Protein AF-A0A927X2K0-F1 (afdb_monomer)

Radius of gyration: 13.2 Å; Cα contacts (8 Å, |Δi|>4): 54; chains: 1; bounding box: 34×16×42 Å

Secondary structure (DSSP, 8-state):
-HHHHHHHHHHHHHHHHHHHHHHHHHHHHGGGT-----SHHHHHHHHHHSHHHHHHHHHHHH-

Mean predicted aligned error: 4.06 Å

Structure (mmCIF, N/CA/C/O backbone):
data_AF-A0A927X2K0-F1
#
_entry.id   AF-A0A927X2K0-F1
#
loop_
_atom_site.group_PDB
_atom_site.id
_atom_site.type_symbol
_atom_site.label_atom_id
_atom_site.label_alt_id
_atom_site.label_comp_id
_atom_site.label_asym_id
_atom_site.label_entity_id
_atom_site.label_seq_id
_atom_site.pdbx_PDB_ins_code
_atom_site.Cartn_x
_atom_site.Cartn_y
_atom_site.Cartn_z
_atom_site.occupancy
_atom_site.B_iso_or_equiv
_atom_site.auth_seq_id
_atom_site.auth_comp_id
_atom_site.auth_asym_id
_atom_site.auth_atom_id
_atom_site.pdbx_PDB_model_n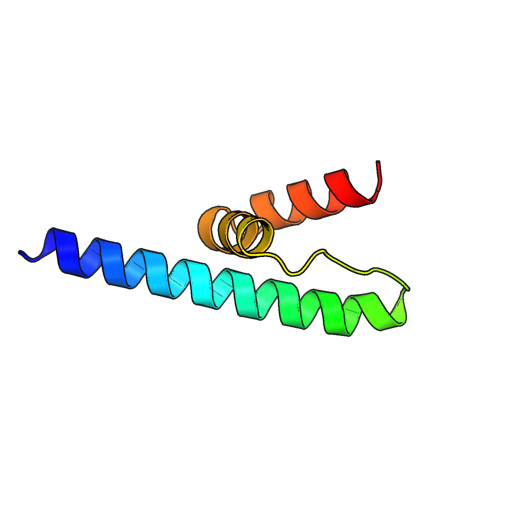um
ATOM 1 N N . MET A 1 1 ? 13.760 -5.655 -25.319 1.00 62.03 1 MET A N 1
ATOM 2 C CA . MET A 1 1 ? 13.839 -6.543 -24.131 1.00 62.03 1 MET A CA 1
ATOM 3 C C . MET A 1 1 ? 14.018 -5.782 -22.806 1.00 62.03 1 MET A C 1
ATOM 5 O O . MET A 1 1 ? 13.297 -6.069 -21.861 1.00 62.03 1 MET A O 1
ATOM 9 N N . VAL A 1 2 ? 14.891 -4.765 -22.726 1.00 77.19 2 VAL A N 1
ATOM 10 C CA . VAL A 1 2 ? 15.186 -4.019 -21.473 1.00 77.19 2 VAL A CA 1
ATOM 11 C C . VAL A 1 2 ? 13.977 -3.279 -20.867 1.00 77.19 2 VAL A C 1
ATOM 13 O O . VAL A 1 2 ? 13.828 -3.232 -19.649 1.00 77.19 2 VAL A O 1
ATOM 16 N N . ILE A 1 3 ? 13.093 -2.715 -21.696 1.00 84.81 3 ILE A N 1
ATOM 17 C CA . ILE A 1 3 ? 11.930 -1.932 -21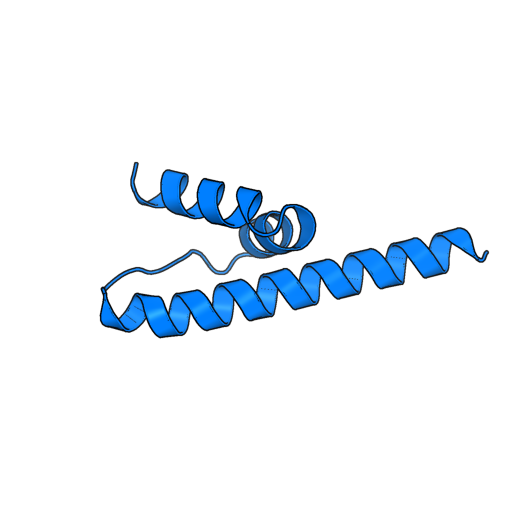.233 1.00 84.81 3 ILE A CA 1
ATOM 18 C C . ILE A 1 3 ? 10.900 -2.825 -20.529 1.00 84.81 3 ILE A C 1
ATOM 20 O O . ILE A 1 3 ? 10.403 -2.474 -19.464 1.00 84.81 3 ILE A O 1
ATOM 24 N N . PHE A 1 4 ? 10.643 -4.015 -21.074 1.00 88.31 4 PHE A N 1
ATOM 25 C CA . PHE A 1 4 ? 9.682 -4.966 -20.515 1.00 88.31 4 PHE A CA 1
ATOM 26 C C . PHE A 1 4 ? 10.074 -5.413 -19.098 1.00 88.31 4 PHE A C 1
ATOM 28 O O . PHE A 1 4 ? 9.259 -5.373 -18.179 1.00 88.31 4 PHE A O 1
ATOM 35 N N . MET A 1 5 ? 11.359 -5.714 -18.886 1.00 92.12 5 MET A N 1
ATOM 36 C CA . MET A 1 5 ? 11.897 -6.056 -17.564 1.00 92.12 5 MET A CA 1
ATOM 37 C C . MET A 1 5 ? 11.732 -4.904 -16.553 1.00 92.12 5 MET A C 1
ATOM 39 O O . MET A 1 5 ? 11.417 -5.133 -15.384 1.00 92.12 5 MET A O 1
ATOM 43 N N . LYS A 1 6 ? 11.914 -3.649 -16.996 1.00 91.62 6 LYS A N 1
ATOM 44 C CA . LYS A 1 6 ? 11.716 -2.463 -16.145 1.00 91.62 6 LYS A CA 1
ATOM 45 C C . LYS A 1 6 ? 10.255 -2.302 -15.724 1.00 91.62 6 LYS A C 1
ATOM 47 O O . LYS A 1 6 ? 10.008 -1.995 -14.560 1.00 91.62 6 LYS A O 1
ATOM 52 N N . ILE A 1 7 ? 9.312 -2.542 -16.636 1.00 91.38 7 ILE A N 1
ATOM 53 C CA . ILE A 1 7 ? 7.873 -2.470 -16.348 1.00 91.38 7 ILE A CA 1
ATOM 54 C C . ILE A 1 7 ? 7.490 -3.532 -15.317 1.00 91.38 7 ILE A C 1
ATOM 56 O O . ILE A 1 7 ? 6.901 -3.191 -14.296 1.00 91.38 7 ILE A O 1
ATOM 60 N N . ILE A 1 8 ? 7.896 -4.791 -15.514 1.00 92.75 8 ILE A N 1
ATOM 61 C CA . ILE A 1 8 ? 7.600 -5.875 -14.561 1.00 92.75 8 ILE A CA 1
ATOM 62 C C . ILE A 1 8 ? 8.144 -5.543 -13.172 1.00 92.75 8 ILE A C 1
ATOM 64 O O . ILE A 1 8 ? 7.422 -5.648 -12.181 1.00 92.75 8 ILE A O 1
ATOM 68 N N . LYS A 1 9 ? 9.400 -5.087 -13.092 1.00 93.31 9 LYS A N 1
ATOM 69 C CA . LYS A 1 9 ? 10.015 -4.695 -11.819 1.00 93.31 9 LYS A CA 1
ATOM 70 C C . LYS A 1 9 ? 9.244 -3.561 -11.140 1.00 93.31 9 LYS A C 1
ATOM 72 O O . LYS A 1 9 ? 9.101 -3.571 -9.918 1.00 93.31 9 LYS A O 1
ATOM 77 N N . TYR A 1 10 ? 8.761 -2.592 -11.914 1.00 92.69 10 TYR A N 1
ATOM 78 C CA . TYR A 1 10 ? 7.957 -1.493 -11.391 1.00 92.69 10 TYR A CA 1
ATOM 79 C C . TYR A 1 10 ? 6.616 -1.990 -10.843 1.00 92.69 10 TYR A C 1
ATOM 81 O O . TYR A 1 10 ? 6.294 -1.697 -9.695 1.00 92.69 10 TYR A O 1
ATOM 89 N N . VAL A 1 11 ? 5.888 -2.804 -11.613 1.00 92.50 11 VAL A N 1
ATOM 90 C CA . VAL A 1 11 ? 4.598 -3.382 -11.204 1.00 92.50 11 VAL A CA 1
ATOM 91 C C . VAL A 1 11 ? 4.749 -4.197 -9.921 1.00 92.50 11 VAL A C 1
ATOM 93 O O . VAL A 1 11 ? 4.006 -3.977 -8.968 1.00 92.50 11 VAL A O 1
ATOM 96 N N . PHE A 1 12 ? 5.757 -5.071 -9.845 1.00 94.50 12 PHE A N 1
ATOM 97 C CA . PHE A 1 12 ? 6.028 -5.850 -8.635 1.00 94.50 12 PHE A CA 1
ATOM 98 C C . PHE A 1 12 ? 6.322 -4.962 -7.426 1.00 94.50 12 PHE A C 1
ATOM 100 O O . PHE A 1 12 ? 5.791 -5.196 -6.342 1.00 94.50 12 PHE A O 1
ATOM 107 N N . LYS A 1 13 ? 7.140 -3.917 -7.605 1.00 93.50 13 LYS A N 1
ATOM 108 C CA . LYS A 1 13 ? 7.464 -2.977 -6.528 1.00 93.50 13 LYS A CA 1
ATOM 109 C C . LYS A 1 13 ? 6.225 -2.212 -6.057 1.00 93.50 13 LYS A C 1
ATOM 111 O O . LYS A 1 13 ? 6.063 -2.020 -4.855 1.00 93.50 13 LYS A O 1
ATOM 116 N N . SER A 1 14 ? 5.357 -1.805 -6.979 1.00 93.31 14 SER A N 1
ATOM 117 C CA . SER A 1 14 ? 4.089 -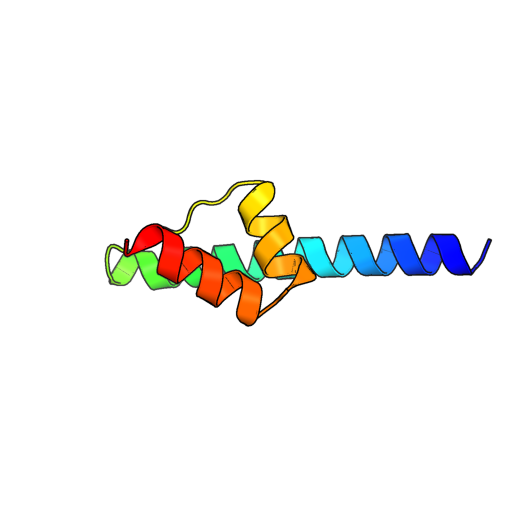1.145 -6.667 1.00 93.31 14 SER A CA 1
ATOM 118 C C . SER A 1 14 ? 3.136 -2.067 -5.913 1.00 93.31 14 SER A C 1
ATOM 120 O O . SER A 1 14 ? 2.616 -1.665 -4.878 1.00 93.31 14 SER A O 1
ATOM 122 N N . ILE A 1 15 ? 2.960 -3.316 -6.354 1.00 94.88 15 ILE A N 1
ATOM 123 C CA . ILE A 1 15 ? 2.122 -4.299 -5.648 1.00 94.88 15 ILE A CA 1
A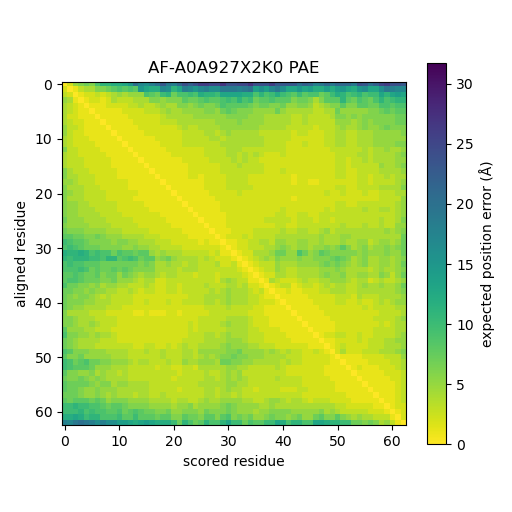TOM 124 C C . ILE A 1 15 ? 2.659 -4.540 -4.235 1.00 94.88 15 ILE A C 1
ATOM 126 O O . ILE A 1 15 ? 1.899 -4.453 -3.273 1.00 94.88 15 ILE A O 1
ATOM 130 N N . LEU A 1 16 ? 3.969 -4.771 -4.095 1.00 95.44 16 LEU A N 1
ATOM 131 C CA . LEU A 1 16 ? 4.609 -4.967 -2.793 1.00 95.44 16 LEU A CA 1
ATOM 132 C C . LEU A 1 16 ? 4.361 -3.767 -1.868 1.00 95.44 16 LEU A C 1
ATOM 134 O O . LEU A 1 16 ? 4.008 -3.939 -0.704 1.00 95.44 16 LEU A O 1
ATOM 138 N N . PHE A 1 17 ? 4.499 -2.549 -2.398 1.00 94.50 17 PHE A N 1
ATOM 139 C CA . PHE A 1 17 ? 4.243 -1.327 -1.644 1.00 94.50 17 PHE A CA 1
ATOM 140 C C . PHE A 1 17 ? 2.778 -1.220 -1.205 1.00 94.50 17 PHE A C 1
ATOM 142 O O . PHE A 1 17 ? 2.518 -0.918 -0.043 1.00 94.50 17 PHE A O 1
ATOM 149 N N . GLY A 1 18 ? 1.826 -1.504 -2.099 1.00 93.69 18 GLY A N 1
ATOM 150 C CA . GLY A 1 18 ? 0.395 -1.487 -1.788 1.00 93.69 18 GLY A CA 1
ATOM 151 C C . GLY A 1 18 ? 0.022 -2.498 -0.705 1.00 93.69 18 GLY A C 1
ATOM 152 O O . GLY A 1 18 ? -0.642 -2.135 0.263 1.00 93.69 18 GLY A O 1
ATOM 153 N N . VAL A 1 19 ? 0.521 -3.734 -0.820 1.00 95.69 19 VAL A N 1
ATOM 154 C CA . VAL A 1 19 ? 0.328 -4.809 0.168 1.00 95.69 19 VAL A CA 1
ATOM 155 C C . VAL A 1 19 ? 0.856 -4.396 1.538 1.00 95.69 19 VAL A C 1
ATOM 157 O O . VAL A 1 19 ? 0.113 -4.448 2.515 1.00 95.69 19 VAL A O 1
ATOM 160 N N . LEU A 1 20 ? 2.117 -3.959 1.613 1.00 95.81 20 LEU A N 1
ATOM 161 C CA . LEU A 1 20 ? 2.750 -3.579 2.878 1.00 95.81 20 LEU A CA 1
ATOM 162 C C . LEU A 1 20 ? 2.042 -2.393 3.528 1.00 95.81 20 LEU A C 1
ATOM 164 O O . LEU A 1 20 ? 1.775 -2.408 4.726 1.00 95.81 20 LEU A O 1
ATOM 168 N N . THR A 1 21 ? 1.705 -1.383 2.731 1.00 93.50 21 THR A N 1
ATOM 169 C CA . THR A 1 21 ? 1.055 -0.168 3.224 1.00 93.50 21 THR A CA 1
ATOM 170 C C . THR A 1 21 ? -0.332 -0.479 3.777 1.00 93.50 21 THR A C 1
ATOM 172 O O . THR A 1 21 ? -0.646 -0.087 4.898 1.00 93.50 21 THR A O 1
ATOM 175 N N . LEU A 1 22 ? -1.150 -1.232 3.035 1.00 93.56 22 LEU A N 1
ATOM 176 C CA . LEU A 1 22 ? -2.477 -1.633 3.501 1.00 93.56 22 LEU A CA 1
ATOM 177 C C . LEU A 1 22 ? -2.411 -2.554 4.720 1.00 93.56 22 LEU A C 1
ATOM 179 O O . LEU A 1 22 ? -3.250 -2.423 5.604 1.00 93.56 22 LEU A O 1
ATOM 183 N N . LEU A 1 23 ?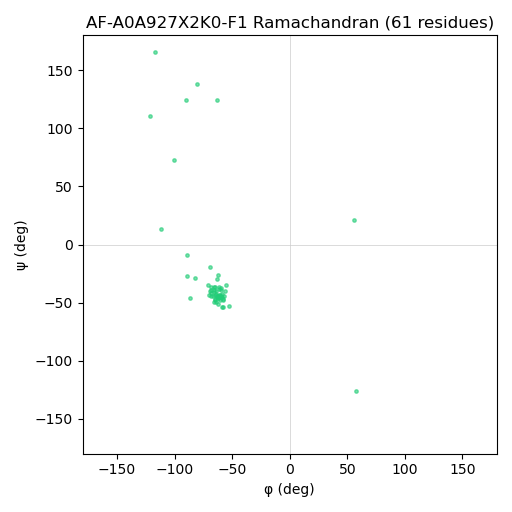 -1.421 -3.449 4.800 1.00 94.31 23 LEU A N 1
ATOM 184 C CA . LEU A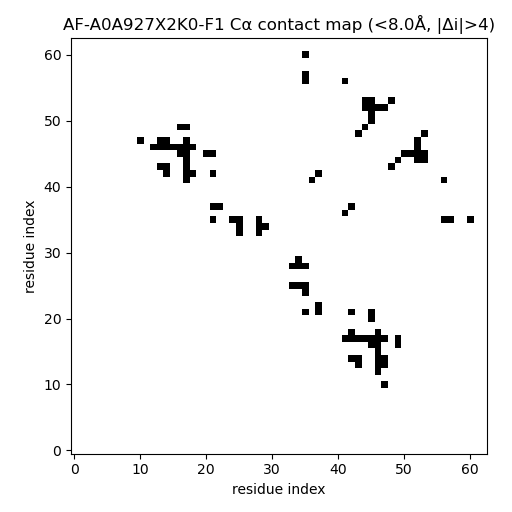 1 23 ? -1.217 -4.299 5.976 1.00 94.31 23 LEU A CA 1
ATOM 185 C C . LEU A 1 23 ? -0.911 -3.464 7.216 1.00 94.31 23 LEU A C 1
ATOM 187 O O . LEU A 1 23 ? -1.579 -3.618 8.234 1.00 94.31 23 LEU A O 1
ATOM 191 N N . ILE A 1 24 ? 0.066 -2.560 7.120 1.00 93.44 24 ILE A N 1
ATOM 192 C CA . ILE A 1 24 ? 0.464 -1.693 8.234 1.00 93.44 24 ILE A CA 1
ATOM 193 C C . ILE A 1 24 ? -0.720 -0.838 8.686 1.00 93.44 24 ILE A C 1
ATOM 195 O O . ILE A 1 24 ? -0.995 -0.753 9.881 1.00 93.44 24 ILE A O 1
ATOM 199 N N . ILE A 1 25 ? -1.458 -0.243 7.748 1.00 91.56 25 ILE A N 1
ATOM 200 C CA . ILE A 1 25 ? -2.592 0.612 8.106 1.00 91.56 25 ILE A CA 1
ATOM 201 C C . ILE A 1 25 ? -3.755 -0.203 8.656 1.00 91.56 25 ILE A C 1
ATOM 203 O O . ILE A 1 25 ? -4.405 0.279 9.569 1.00 91.56 25 ILE A O 1
ATOM 207 N N . ASN A 1 26 ? -4.012 -1.424 8.185 1.00 91.69 26 ASN A N 1
ATOM 208 C CA . ASN A 1 26 ? -5.030 -2.278 8.803 1.00 91.69 26 ASN A CA 1
ATOM 209 C C . ASN A 1 26 ? -4.649 -2.700 10.224 1.00 91.69 26 ASN A C 1
ATOM 211 O O . ASN A 1 26 ? -5.512 -2.709 11.098 1.00 91.69 26 ASN A O 1
ATOM 215 N N . LEU A 1 27 ? -3.371 -3.000 10.472 1.00 93.44 27 LEU A N 1
ATOM 216 C CA . LEU A 1 27 ? -2.881 -3.305 11.818 1.00 93.44 27 LEU A CA 1
ATOM 217 C C . LEU A 1 27 ? -3.039 -2.103 12.758 1.00 93.44 27 LEU A C 1
ATOM 219 O O . LEU A 1 27 ? -3.514 -2.259 13.877 1.00 93.44 27 LEU A O 1
ATOM 223 N N . ILE A 1 28 ? -2.690 -0.898 12.299 1.00 91.69 28 ILE A N 1
ATOM 224 C CA . ILE A 1 28 ? -2.863 0.335 13.083 1.00 91.69 28 ILE A CA 1
ATOM 225 C C . ILE A 1 28 ? -4.352 0.687 13.228 1.00 91.69 28 ILE A C 1
ATOM 227 O O . ILE A 1 28 ? -4.819 1.044 14.305 1.00 91.69 28 ILE A O 1
ATOM 231 N N . GLY A 1 29 ? -5.115 0.566 12.147 1.00 88.25 29 GLY A N 1
ATOM 232 C CA . GLY A 1 29 ? -6.536 0.890 12.072 1.00 88.25 29 GLY A CA 1
ATOM 233 C C . GLY A 1 29 ? -7.385 0.020 12.988 1.00 88.25 29 GLY A C 1
ATOM 234 O O . GLY A 1 29 ? -8.363 0.513 13.548 1.00 88.25 29 GLY A O 1
ATOM 235 N N . GLN A 1 30 ? -6.964 -1.222 13.246 1.00 88.25 30 GLN A N 1
ATOM 236 C CA . GLN A 1 30 ? -7.619 -2.105 14.207 1.00 88.25 30 GLN A CA 1
ATOM 237 C C . GLN A 1 30 ? -7.736 -1.474 15.606 1.00 88.25 30 GLN A C 1
ATOM 239 O O . GLN A 1 30 ? -8.761 -1.661 16.258 1.00 88.25 30 GLN A O 1
ATOM 244 N N . PHE A 1 31 ? -6.758 -0.670 16.043 1.00 91.19 31 PHE A N 1
ATOM 245 C CA . PHE A 1 31 ? -6.818 0.044 17.329 1.00 91.19 31 PHE A CA 1
ATOM 246 C C . PHE A 1 31 ? -7.869 1.166 17.360 1.00 91.19 31 PHE A C 1
ATOM 248 O O . PHE A 1 31 ? -8.303 1.571 18.434 1.00 91.19 31 PHE A O 1
ATOM 255 N N . PHE A 1 32 ? -8.304 1.643 16.192 1.00 87.56 32 PHE A N 1
ATOM 256 C CA . PHE A 1 32 ? -9.292 2.713 16.026 1.00 87.56 32 PHE A CA 1
ATOM 257 C C . PHE A 1 32 ? -10.618 2.208 15.432 1.00 87.56 32 PHE A C 1
ATOM 259 O O . PHE A 1 32 ? -11.430 3.013 14.985 1.00 87.56 32 PHE A O 1
ATOM 266 N N . ASN A 1 33 ? -10.844 0.886 15.389 1.00 84.69 33 ASN A N 1
ATOM 267 C CA . ASN A 1 33 ? -11.971 0.252 14.685 1.00 84.69 33 ASN A CA 1
ATOM 268 C C . ASN A 1 33 ? -12.074 0.601 13.182 1.00 84.69 33 ASN A C 1
ATOM 270 O O . ASN A 1 33 ? -13.125 0.422 12.568 1.00 84.69 33 ASN A O 1
ATOM 274 N N . LEU A 1 34 ? -10.977 1.038 12.563 1.00 83.00 34 LEU A N 1
ATOM 275 C CA . LEU A 1 34 ? -10.879 1.286 11.128 1.00 83.00 34 LEU A CA 1
ATOM 276 C C . LEU A 1 34 ? -10.420 0.016 10.409 1.00 83.00 34 LEU A C 1
ATOM 278 O O . LEU A 1 34 ? -9.365 -0.542 10.713 1.00 83.00 34 LEU A O 1
ATOM 282 N N . LYS A 1 35 ? -11.203 -0.429 9.423 1.00 84.50 35 LYS A N 1
ATOM 283 C CA . LYS A 1 35 ? -10.881 -1.581 8.572 1.00 84.50 35 LYS A CA 1
ATOM 284 C C . LYS A 1 35 ? -10.838 -1.139 7.116 1.00 84.50 35 LYS A C 1
ATOM 286 O O . LYS A 1 35 ? -11.872 -0.837 6.527 1.00 84.50 35 LYS A O 1
ATOM 291 N N . LEU A 1 36 ? -9.645 -1.121 6.532 1.00 85.19 36 LEU A N 1
ATOM 292 C CA . LEU A 1 36 ? -9.462 -0.910 5.103 1.00 85.19 36 LEU A CA 1
ATOM 293 C C . LEU A 1 36 ? -9.718 -2.213 4.333 1.00 85.19 36 LEU A C 1
ATOM 295 O O . LEU A 1 36 ? -9.230 -3.278 4.735 1.00 85.19 36 LEU A O 1
ATOM 299 N N . PRO A 1 37 ? -10.415 -2.153 3.186 1.00 87.50 37 PRO A N 1
ATOM 300 C CA . PRO A 1 37 ? -10.610 -3.309 2.335 1.00 87.50 37 PRO A CA 1
ATOM 301 C C . PRO A 1 37 ? -9.253 -3.775 1.810 1.00 87.50 37 PRO A C 1
ATOM 303 O O . PRO A 1 37 ? -8.511 -3.015 1.187 1.00 87.50 37 PR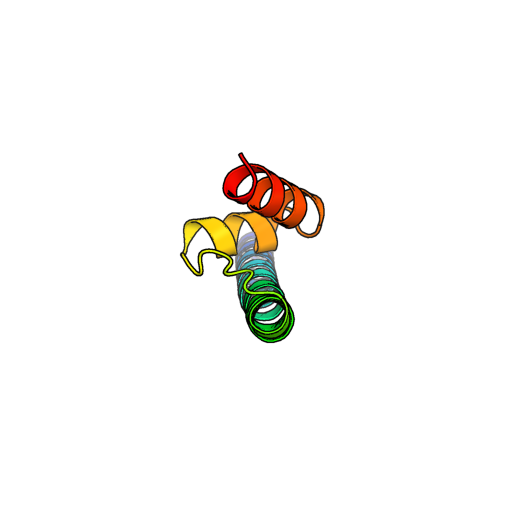O A O 1
ATOM 306 N N . PHE A 1 38 ? -8.932 -5.043 2.049 1.00 89.31 38 PHE A N 1
ATOM 307 C CA . PHE A 1 38 ? -7.705 -5.676 1.576 1.00 89.31 38 PHE A CA 1
ATOM 308 C C . PHE A 1 38 ? -8.011 -6.526 0.338 1.00 89.31 38 PHE A C 1
ATOM 310 O O . PHE A 1 38 ? -8.094 -7.750 0.400 1.00 89.31 38 PHE A O 1
ATOM 317 N N . SER A 1 39 ? -8.266 -5.859 -0.787 1.00 91.75 39 SER A N 1
ATOM 318 C CA . SER A 1 39 ? -8.608 -6.481 -2.065 1.00 91.75 39 SER A CA 1
ATOM 319 C C . SER A 1 39 ? -7.548 -6.166 -3.118 1.00 91.75 39 SER A C 1
ATOM 321 O O . SER A 1 39 ? -6.727 -5.264 -2.961 1.00 91.75 39 SER A O 1
ATOM 323 N N . ILE A 1 40 ? -7.576 -6.892 -4.236 1.00 91.06 40 ILE A N 1
ATOM 324 C CA . ILE A 1 40 ? -6.661 -6.643 -5.361 1.00 91.06 40 ILE A CA 1
ATOM 325 C C . ILE A 1 40 ? -6.775 -5.185 -5.834 1.00 91.06 40 ILE A C 1
ATOM 327 O O . ILE A 1 40 ? -5.765 -4.538 -6.097 1.00 91.06 40 ILE A O 1
ATOM 331 N N . LEU A 1 41 ? -7.996 -4.643 -5.883 1.00 90.19 41 LEU A N 1
ATOM 332 C CA . LEU A 1 41 ? -8.242 -3.267 -6.311 1.00 90.19 41 LEU A CA 1
ATOM 333 C C . LEU A 1 41 ? -7.630 -2.244 -5.353 1.00 90.19 41 LEU A C 1
ATOM 335 O O . LEU A 1 41 ? -6.992 -1.299 -5.814 1.00 90.19 41 LEU A O 1
ATOM 339 N N . SER A 1 42 ? -7.767 -2.435 -4.038 1.00 90.94 42 SER A N 1
ATOM 340 C CA . SER A 1 42 ? -7.172 -1.505 -3.077 1.00 90.94 42 SER A CA 1
ATOM 341 C C . SER A 1 42 ? -5.646 -1.575 -3.094 1.00 90.94 42 SER A C 1
ATOM 343 O O . SER A 1 42 ? -4.987 -0.536 -3.069 1.00 90.94 42 SER A O 1
ATOM 345 N N . ILE A 1 43 ? -5.072 -2.773 -3.235 1.00 93.56 43 ILE A N 1
ATOM 346 C CA . ILE A 1 43 ? -3.622 -2.968 -3.378 1.00 93.56 43 ILE A CA 1
ATOM 347 C C . ILE A 1 43 ? -3.096 -2.255 -4.623 1.00 93.56 43 ILE A C 1
ATOM 349 O O . ILE A 1 43 ? -2.060 -1.598 -4.551 1.00 93.56 43 ILE A O 1
ATOM 353 N N . LEU A 1 44 ? -3.794 -2.355 -5.756 1.00 92.94 44 LEU A N 1
ATOM 354 C CA . LEU A 1 44 ? -3.399 -1.661 -6.982 1.00 92.94 44 LEU A CA 1
ATOM 355 C C . LEU A 1 44 ? -3.527 -0.142 -6.827 1.00 92.94 44 LEU A C 1
ATOM 357 O O . LEU A 1 44 ? -2.596 0.580 -7.180 1.00 92.94 44 LEU A O 1
ATOM 361 N N . LEU A 1 45 ? -4.621 0.349 -6.242 1.00 92.38 45 LEU A N 1
ATOM 362 C CA . LEU A 1 45 ? -4.813 1.778 -5.990 1.00 92.38 45 LEU A CA 1
ATOM 363 C C . LEU A 1 45 ? -3.704 2.351 -5.100 1.00 92.38 45 LEU A C 1
ATOM 365 O O . LEU A 1 45 ? -3.020 3.291 -5.503 1.00 92.38 45 LEU A O 1
ATOM 369 N N . VAL A 1 46 ? -3.456 1.760 -3.929 1.00 94.06 46 VAL A N 1
ATOM 370 C CA . VAL A 1 46 ? -2.390 2.223 -3.020 1.00 94.06 46 VAL A CA 1
ATOM 371 C C . VAL A 1 46 ? -1.003 1.960 -3.601 1.00 94.06 46 VAL A C 1
ATOM 373 O O . VAL A 1 46 ? -0.099 2.774 -3.450 1.00 94.06 46 VAL A O 1
ATOM 376 N N . GLY A 1 47 ? -0.801 0.844 -4.292 1.00 91.00 47 GLY A N 1
ATOM 377 C CA . GLY A 1 47 ? 0.498 0.464 -4.838 1.00 91.00 47 GLY A CA 1
ATOM 378 C C . GLY A 1 47 ? 0.971 1.351 -5.989 1.00 91.00 47 GLY A C 1
ATOM 379 O O . GLY A 1 47 ? 2.155 1.695 -6.066 1.00 91.00 47 GLY A O 1
ATOM 380 N N . PHE A 1 48 ? 0.060 1.746 -6.881 1.00 92.75 48 PHE A N 1
ATOM 381 C CA . PHE A 1 48 ? 0.380 2.613 -8.018 1.00 92.75 48 PHE A CA 1
ATOM 382 C C . PHE A 1 48 ? 0.299 4.093 -7.657 1.00 92.75 48 PHE A C 1
ATOM 384 O O . PHE A 1 48 ? 1.229 4.842 -7.961 1.00 92.75 48 PHE A O 1
ATOM 391 N N . PHE A 1 49 ? -0.766 4.515 -6.971 1.00 92.00 49 PHE A N 1
ATOM 392 C CA . PHE A 1 49 ? -0.965 5.923 -6.634 1.00 92.00 49 PHE A CA 1
ATOM 393 C C . PHE A 1 49 ? -0.333 6.317 -5.296 1.00 92.00 49 PHE A C 1
ATOM 395 O O . PHE A 1 49 ? -0.238 7.502 -5.018 1.00 92.00 49 PHE A O 1
ATOM 402 N N . ARG A 1 50 ? 0.167 5.384 -4.476 1.00 89.44 50 ARG A N 1
ATOM 403 C CA . ARG A 1 50 ? 0.797 5.671 -3.170 1.00 89.44 50 ARG A CA 1
ATOM 404 C C . ARG A 1 50 ? -0.161 6.433 -2.241 1.00 89.44 50 ARG A C 1
ATOM 406 O O . ARG A 1 50 ? -1.281 5.988 -2.012 1.00 89.44 50 ARG A O 1
ATOM 413 N N . LEU A 1 51 ? 0.281 7.582 -1.722 1.00 86.81 51 LEU A N 1
ATOM 414 C CA . LEU A 1 51 ? -0.476 8.481 -0.847 1.00 86.81 51 LEU A CA 1
ATOM 415 C C . LEU A 1 51 ? -1.840 8.880 -1.436 1.00 86.81 51 LEU A C 1
ATOM 417 O O . LEU A 1 51 ? -2.836 8.657 -0.754 1.00 86.81 51 LEU A O 1
ATOM 421 N N . PRO A 1 52 ? -1.945 9.398 -2.678 1.00 88.38 52 PRO A N 1
ATOM 422 C CA . PRO A 1 52 ? -3.253 9.730 -3.240 1.00 88.38 52 PRO A CA 1
ATOM 423 C C . PRO A 1 52 ? -4.207 8.531 -3.334 1.00 88.38 52 PRO A C 1
ATOM 425 O O . PRO A 1 52 ? -5.391 8.684 -3.052 1.00 88.38 52 PRO A O 1
ATOM 428 N N . GLY A 1 53 ? -3.708 7.330 -3.653 1.00 89.38 53 GLY A N 1
ATOM 429 C CA . GLY A 1 53 ? -4.536 6.115 -3.691 1.00 89.38 53 GLY A CA 1
ATOM 430 C C . GLY A 1 53 ? -5.068 5.708 -2.316 1.00 89.38 53 GLY A C 1
ATOM 431 O O . GLY A 1 53 ? -6.208 5.270 -2.185 1.00 89.38 53 GLY A O 1
ATOM 432 N N . LEU A 1 54 ? -4.253 5.900 -1.281 1.00 88.88 54 LEU A N 1
ATOM 433 C CA . LEU A 1 54 ? -4.615 5.654 0.113 1.00 88.88 54 LEU A CA 1
ATOM 434 C C . LEU A 1 54 ? -5.665 6.658 0.604 1.00 88.88 54 LEU A C 1
ATOM 436 O O . LEU A 1 54 ? -6.655 6.254 1.208 1.00 88.88 54 LEU A O 1
ATOM 440 N N . ILE A 1 55 ? -5.493 7.945 0.291 1.00 88.88 55 ILE A N 1
ATOM 441 C CA . ILE A 1 55 ? -6.469 8.995 0.619 1.00 88.88 55 ILE A CA 1
ATOM 442 C C . ILE A 1 55 ? -7.811 8.701 -0.057 1.00 88.88 55 ILE A C 1
ATOM 444 O O . ILE A 1 55 ? -8.846 8.761 0.600 1.00 88.88 55 ILE A O 1
ATOM 448 N N . ALA A 1 56 ? -7.800 8.322 -1.338 1.00 88.44 56 ALA A N 1
ATOM 449 C CA . ALA A 1 56 ? -9.015 7.957 -2.062 1.00 88.44 56 ALA A CA 1
ATOM 450 C C . ALA A 1 56 ? -9.749 6.776 -1.404 1.00 88.44 56 ALA A C 1
ATOM 452 O O . ALA A 1 56 ? -10.967 6.822 -1.251 1.00 88.44 56 ALA A O 1
ATOM 453 N N . LEU A 1 57 ? -9.014 5.748 -0.963 1.00 88.44 57 LEU A N 1
ATOM 454 C CA . LEU A 1 57 ? -9.589 4.620 -0.224 1.00 88.44 57 LEU A CA 1
ATOM 455 C C . LEU A 1 57 ? -10.184 5.035 1.120 1.00 88.44 57 LEU A C 1
ATOM 457 O O . LEU A 1 57 ? -11.267 4.573 1.457 1.00 88.44 57 LEU A O 1
ATOM 461 N N . LEU A 1 58 ? -9.506 5.900 1.874 1.00 86.38 58 LEU A N 1
ATOM 462 C CA . LEU A 1 58 ? -10.032 6.405 3.142 1.00 86.38 58 LEU A CA 1
ATOM 463 C C . LEU A 1 58 ? -11.323 7.198 2.938 1.00 86.38 58 LEU A C 1
ATOM 465 O O . LEU A 1 58 ? -12.296 6.951 3.640 1.00 86.38 58 LEU A O 1
ATOM 469 N N . ILE A 1 59 ? -11.352 8.099 1.953 1.00 86.62 59 ILE A N 1
ATOM 470 C CA . ILE A 1 59 ? -12.555 8.870 1.609 1.00 86.62 59 ILE A CA 1
ATOM 471 C C . ILE A 1 59 ? -13.704 7.925 1.241 1.00 86.62 59 ILE A C 1
ATOM 473 O O . ILE A 1 59 ? -14.806 8.092 1.748 1.00 86.62 59 ILE A O 1
ATOM 477 N N . PHE A 1 60 ? -13.439 6.907 0.417 1.00 85.06 60 PHE A N 1
ATOM 478 C CA . PHE A 1 60 ? -14.448 5.932 -0.002 1.00 85.06 60 PHE A CA 1
ATOM 479 C C . PHE A 1 60 ? -15.043 5.115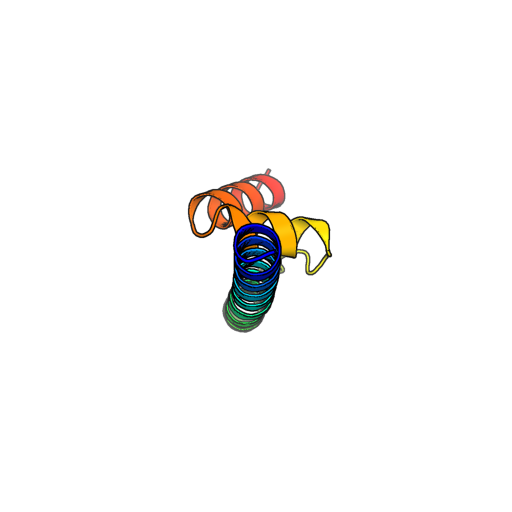 1.157 1.00 85.06 60 PHE A C 1
ATOM 481 O O . PHE A 1 60 ? -16.148 4.612 1.034 1.00 85.06 60 PHE A O 1
ATOM 488 N N . ILE A 1 61 ? -14.310 4.944 2.258 1.00 80.75 61 ILE A N 1
ATOM 489 C CA . ILE A 1 61 ? -14.767 4.175 3.429 1.00 80.75 61 ILE A CA 1
ATOM 490 C C . ILE A 1 61 ? -15.517 5.054 4.432 1.00 80.75 61 ILE A C 1
ATOM 492 O O . ILE A 1 61 ? -16.313 4.545 5.215 1.00 80.75 61 ILE A O 1
ATOM 496 N N . ILE A 1 62 ? -15.208 6.351 4.458 1.00 77.31 62 ILE A N 1
ATOM 497 C CA . ILE A 1 62 ? -15.818 7.317 5.378 1.00 77.31 62 ILE A CA 1
ATOM 498 C C . ILE A 1 62 ? -17.175 7.814 4.852 1.00 77.31 62 ILE A C 1
ATOM 500 O O . ILE A 1 62 ? -18.026 8.184 5.660 1.00 77.31 62 ILE A O 1
ATOM 504 N N . ILE A 1 63 ? -17.359 7.848 3.528 1.00 70.12 63 ILE A N 1
ATOM 505 C CA . ILE A 1 63 ? -18.624 8.191 2.851 1.00 70.12 63 ILE A CA 1
ATOM 506 C C . ILE A 1 63 ? -19.548 6.974 2.825 1.00 70.12 63 ILE A C 1
ATOM 508 O O . ILE A 1 63 ? -20.750 7.161 3.117 1.00 70.12 63 ILE A O 1
#

Solvent-accessible surface area (backbone atoms only — not comparable to full-atom values): 3439 Å² total; per-residue (Å²): 115,72,65,61,56,50,49,52,54,48,52,52,52,21,43,52,4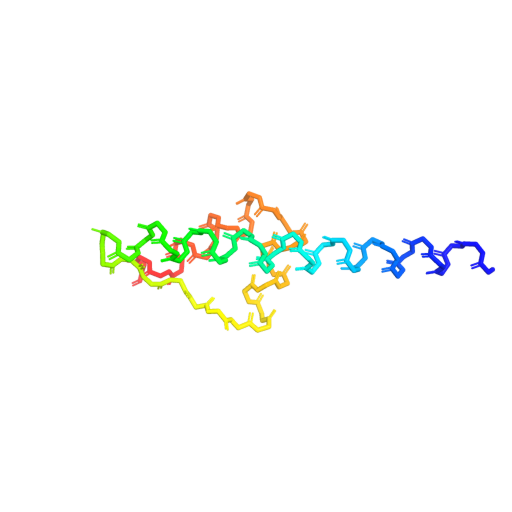9,9,49,53,51,53,50,52,47,35,62,58,22,55,81,71,79,40,80,69,77,91,43,73,66,46,24,48,37,22,17,72,51,38,69,64,26,44,51,52,51,52,52,66,70,73,107

Sequence (63 aa):
MVIFMKIIKYVFKSILFGVLTLLIINLIGQFFNLKLPFSILSILLVGFFRLPGLIALLIFIII

pLDDT: mean 89.37, std 5.89, range [62.03, 95.81]

Foldseek 3Di:
DVVVVVVVVLQVQLLVQLQVVLVVCCVVCVVVVDHQDPDPVLSNQCSVVPPVSVVVSVVVVVD